Protein AF-A0A2N0P034-F1 (afdb_monomer)

Organism: NCBI:txid588596

pLDDT: mean 77.17, std 16.47, range [42.34, 97.81]

Sequence (76 aa):
MDQLSDNTSLGMPTQTTIKHNRKRKTKILCSECNQRRELLEENHHICGVCYKAKLLYIPSGNKVIDDFIMHTLTSS

Mean predicted aligned error: 14.21 Å

Structure (mmCIF, N/CA/C/O backbone):
data_AF-A0A2N0P034-F1
#
_entry.id   AF-A0A2N0P034-F1
#
loop_
_atom_site.group_PDB
_atom_site.id
_atom_site.type_symbol
_atom_site.label_atom_id
_atom_site.label_alt_id
_atom_site.label_comp_id
_atom_site.label_asym_id
_atom_site.label_entity_id
_atom_site.label_seq_id
_atom_site.pdbx_PDB_ins_code
_atom_site.Cartn_x
_atom_site.Cartn_y
_atom_site.Cartn_z
_atom_site.occupancy
_atom_site.B_iso_or_equiv
_atom_site.auth_seq_id
_atom_site.auth_comp_id
_atom_site.auth_asym_id
_atom_site.auth_atom_id
_atom_site.pdbx_PDB_model_num
ATOM 1 N N . MET A 1 1 ? -2.202 -23.051 84.909 1.00 42.34 1 MET A N 1
ATOM 2 C CA . MET A 1 1 ? -2.371 -23.786 83.636 1.00 42.34 1 MET A CA 1
ATOM 3 C C . MET A 1 1 ? -3.056 -22.825 82.684 1.00 42.34 1 MET A C 1
ATOM 5 O O . MET A 1 1 ? -4.262 -22.909 82.489 1.00 42.34 1 MET A O 1
ATOM 9 N N . ASP A 1 2 ? -2.305 -21.837 82.206 1.00 42.84 2 ASP A N 1
ATOM 10 C CA . ASP A 1 2 ? -2.834 -20.768 81.365 1.00 42.84 2 ASP A CA 1
ATOM 11 C C . ASP A 1 2 ? -2.915 -21.257 79.918 1.00 42.84 2 ASP A C 1
ATOM 13 O O . ASP A 1 2 ? -1.925 -21.715 79.349 1.00 42.84 2 ASP A O 1
ATOM 17 N N . GLN A 1 3 ? -4.120 -21.220 79.347 1.00 46.38 3 GLN A N 1
ATOM 18 C CA . GLN A 1 3 ? -4.359 -21.512 77.937 1.00 46.38 3 GLN A CA 1
ATOM 19 C C . GLN A 1 3 ? -4.133 -20.227 77.137 1.00 46.38 3 G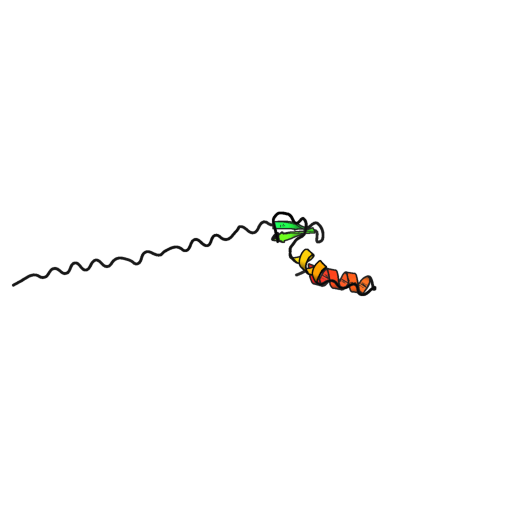LN A C 1
ATOM 21 O O . GLN A 1 3 ? -4.948 -19.308 77.198 1.00 46.38 3 GLN A O 1
ATOM 26 N N . LEU A 1 4 ? -3.033 -20.164 76.387 1.00 46.56 4 LEU A N 1
ATOM 27 C CA . LEU A 1 4 ? -2.811 -19.137 75.372 1.00 46.56 4 LEU A CA 1
ATOM 28 C C . LEU A 1 4 ? -3.403 -19.650 74.051 1.00 46.56 4 LEU A C 1
ATOM 30 O O . LEU A 1 4 ? -2.881 -20.579 73.440 1.00 46.56 4 LEU A O 1
ATOM 34 N N . SER A 1 5 ? -4.553 -19.104 73.662 1.00 55.84 5 SER A N 1
ATOM 35 C CA . SER A 1 5 ? -5.201 -19.388 72.379 1.00 55.84 5 SER A CA 1
ATOM 36 C C . SER A 1 5 ? -4.693 -18.396 71.335 1.00 55.84 5 SER A C 1
ATOM 38 O O . SER A 1 5 ? -5.240 -17.301 71.217 1.00 55.84 5 SER A O 1
ATOM 40 N N . ASP A 1 6 ? -3.691 -18.793 70.552 1.00 53.72 6 ASP A N 1
ATOM 41 C CA . ASP A 1 6 ? -3.191 -18.006 69.423 1.00 53.72 6 ASP A CA 1
ATOM 42 C C . ASP A 1 6 ? -4.035 -18.265 68.167 1.00 53.72 6 ASP A C 1
ATOM 44 O O . ASP A 1 6 ? -3.765 -19.144 67.347 1.00 53.72 6 ASP A O 1
ATOM 48 N N . ASN A 1 7 ? -5.079 -17.465 67.984 1.00 62.91 7 ASN A N 1
ATOM 49 C CA . ASN A 1 7 ? -5.838 -17.367 66.742 1.00 62.91 7 ASN A CA 1
ATOM 50 C C . ASN A 1 7 ? -5.096 -16.474 65.733 1.00 62.91 7 ASN A C 1
ATOM 52 O O . ASN A 1 7 ? -5.512 -15.359 65.418 1.00 62.91 7 ASN A O 1
ATOM 56 N N . THR A 1 8 ? -3.990 -16.994 65.193 1.00 54.72 8 THR A N 1
ATOM 57 C CA . THR A 1 8 ? -3.297 -16.387 64.048 1.00 54.72 8 THR A CA 1
ATOM 58 C C . THR A 1 8 ? -4.180 -16.513 62.805 1.00 54.72 8 THR A C 1
ATOM 60 O O . THR A 1 8 ? -4.231 -17.552 62.149 1.00 54.72 8 THR A O 1
ATOM 63 N N . SER A 1 9 ? -4.913 -15.443 62.495 1.00 61.69 9 SER A N 1
ATOM 64 C CA . SER A 1 9 ? -5.687 -15.311 61.261 1.00 61.69 9 SER A CA 1
ATOM 65 C C . SER A 1 9 ? -4.735 -15.232 60.064 1.00 61.69 9 SER A C 1
ATOM 67 O O . SER A 1 9 ? -4.109 -14.202 59.809 1.00 61.69 9 SER A O 1
ATOM 69 N N . LEU A 1 10 ? -4.603 -16.344 59.337 1.00 53.44 10 LEU A N 1
ATOM 70 C CA . LEU A 1 10 ? -3.896 -16.428 58.060 1.00 53.44 10 LEU A CA 1
ATOM 71 C C . LEU A 1 10 ? -4.721 -15.702 56.989 1.00 53.44 10 LEU A C 1
ATOM 73 O O . LEU A 1 10 ? -5.515 -16.304 56.267 1.00 53.44 10 LEU A O 1
ATOM 77 N N . GLY A 1 11 ? -4.558 -14.381 56.913 1.00 59.75 11 GLY A N 1
ATOM 78 C CA . GLY A 1 11 ? -5.119 -13.571 55.839 1.00 59.75 11 GLY A CA 1
ATOM 79 C C . GLY A 1 11 ? -4.578 -14.043 54.490 1.00 59.75 11 GLY A C 1
ATOM 80 O O . GLY A 1 11 ? -3.387 -13.917 54.212 1.00 59.75 11 GLY A O 1
ATOM 81 N N . MET A 1 12 ? -5.452 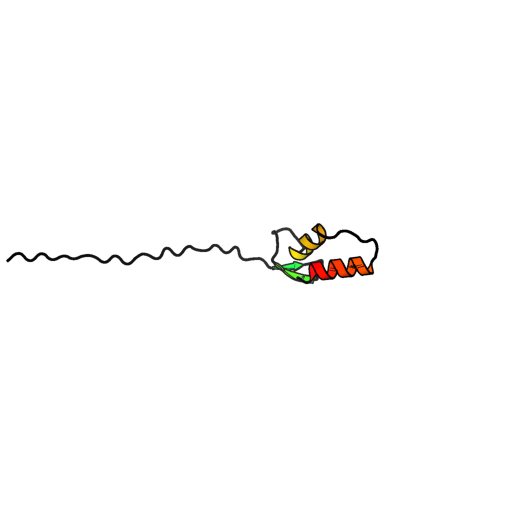-14.601 53.654 1.00 60.84 12 MET A N 1
ATOM 82 C CA . MET A 1 12 ? -5.120 -14.959 52.276 1.00 60.84 12 MET A CA 1
ATOM 83 C C . MET A 1 12 ? -4.654 -13.710 51.509 1.00 60.84 12 MET A C 1
ATOM 85 O O . MET A 1 12 ? -5.312 -12.670 51.601 1.00 60.84 12 MET A O 1
ATOM 89 N N . PRO A 1 13 ? -3.564 -13.781 50.725 1.00 57.88 13 PRO A N 1
ATOM 90 C CA . PRO A 1 13 ? -3.135 -12.656 49.910 1.00 57.88 13 PRO A CA 1
ATOM 91 C C . PRO A 1 13 ? -4.192 -12.361 48.842 1.00 57.88 13 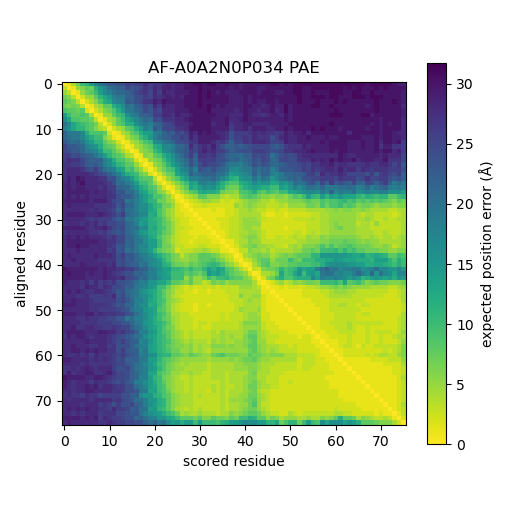PRO A C 1
ATOM 93 O O . PRO A 1 13 ? -4.481 -13.185 47.971 1.00 57.88 13 PRO A O 1
ATOM 96 N N . THR A 1 14 ? -4.775 -11.168 48.907 1.00 56.47 14 THR A N 1
ATOM 97 C CA . THR A 1 14 ? -5.704 -10.660 47.899 1.00 56.47 14 THR A CA 1
ATOM 98 C C . THR A 1 14 ? -4.952 -10.497 46.578 1.00 56.47 14 THR A C 1
ATOM 100 O O . THR A 1 14 ? -4.096 -9.622 46.456 1.00 56.47 14 THR A O 1
ATOM 103 N N . GLN A 1 15 ? -5.249 -11.329 45.574 1.00 62.25 15 GLN A N 1
ATOM 104 C CA . GLN A 1 15 ? -4.731 -11.115 44.221 1.00 62.25 15 GLN A CA 1
ATOM 105 C C . GLN A 1 15 ? -5.340 -9.831 43.654 1.00 62.25 15 GLN A C 1
ATOM 107 O O . GLN A 1 15 ? -6.500 -9.794 43.243 1.00 62.25 15 GLN A O 1
ATOM 112 N N . THR A 1 16 ? -4.550 -8.763 43.603 1.00 58.22 16 THR A N 1
ATOM 113 C CA . THR A 1 16 ? -4.855 -7.592 42.786 1.00 58.22 16 THR A CA 1
ATOM 114 C C . THR A 1 16 ? -4.748 -7.997 41.320 1.00 58.22 16 THR A C 1
ATOM 116 O O . THR A 1 16 ? -3.672 -8.028 40.727 1.00 58.22 16 THR A O 1
ATOM 119 N N . THR A 1 17 ? -5.881 -8.323 40.701 1.00 59.09 17 THR A N 1
ATOM 120 C CA . THR A 1 17 ? -5.953 -8.465 39.246 1.00 59.09 17 THR A CA 1
ATOM 121 C C . THR A 1 17 ? -5.646 -7.110 38.616 1.00 59.09 17 THR A C 1
ATOM 123 O O . THR A 1 17 ? -6.503 -6.224 38.584 1.00 59.09 17 THR A O 1
ATOM 126 N N . ILE A 1 18 ? -4.421 -6.939 38.116 1.00 62.12 18 ILE A N 1
ATOM 127 C CA . ILE A 1 18 ? -4.063 -5.830 37.233 1.00 62.12 18 ILE A CA 1
ATOM 128 C C . ILE A 1 18 ? -4.941 -5.985 35.989 1.00 62.12 18 ILE A C 1
ATOM 130 O O . ILE A 1 18 ? -4.698 -6.837 35.134 1.00 62.12 18 ILE A O 1
ATOM 134 N N . LYS A 1 19 ? -6.020 -5.199 35.899 1.00 56.97 19 LYS A N 1
ATOM 135 C CA . LYS A 1 19 ? -6.849 -5.134 34.694 1.00 56.97 19 LYS A CA 1
ATOM 136 C C . LYS A 1 19 ? -5.995 -4.536 33.582 1.00 56.97 19 LYS A C 1
ATOM 138 O O . LYS A 1 19 ? -5.866 -3.320 33.466 1.00 56.97 19 LYS A O 1
ATOM 143 N N . HIS A 1 20 ? -5.394 -5.389 32.760 1.00 60.00 20 HIS A N 1
ATOM 144 C CA . HIS A 1 20 ? -4.782 -4.953 31.516 1.00 60.00 20 HIS A CA 1
ATOM 145 C C . HIS A 1 20 ? -5.895 -4.396 30.622 1.00 60.00 20 HIS A C 1
ATOM 147 O O . HIS A 1 20 ? -6.616 -5.152 29.971 1.00 60.00 20 HIS A O 1
ATOM 153 N N . ASN A 1 21 ? -6.041 -3.070 30.588 1.00 56.50 21 ASN A N 1
ATOM 154 C CA . ASN A 1 21 ? -6.852 -2.366 29.599 1.00 56.50 21 ASN A CA 1
ATOM 155 C C . ASN A 1 21 ? -6.191 -2.538 28.223 1.00 56.50 21 ASN A C 1
ATOM 157 O O . ASN A 1 21 ? -5.538 -1.633 27.705 1.00 56.50 21 ASN A O 1
ATOM 161 N N . ARG A 1 22 ? -6.298 -3.733 27.632 1.00 60.44 22 ARG A N 1
ATOM 162 C CA . ARG A 1 22 ? -5.911 -3.958 26.240 1.00 60.44 22 ARG A CA 1
ATOM 163 C C . ARG A 1 22 ? -6.878 -3.140 25.396 1.00 60.44 22 ARG A C 1
ATOM 165 O O . ARG A 1 22 ? -8.019 -3.557 25.205 1.00 60.44 22 ARG A O 1
ATOM 172 N N . LYS A 1 23 ? -6.439 -1.970 24.917 1.00 62.41 23 LYS A N 1
ATOM 173 C CA . LYS A 1 23 ? -7.156 -1.230 23.872 1.00 62.41 23 LYS A CA 1
ATOM 174 C C . LYS A 1 23 ? -7.475 -2.238 22.765 1.00 62.41 23 LYS A C 1
ATOM 176 O O . LYS A 1 23 ? -6.558 -2.864 22.228 1.00 62.41 23 LYS A O 1
ATOM 181 N N . ARG A 1 24 ? -8.765 -2.485 22.500 1.00 64.19 24 ARG A N 1
ATOM 182 C CA . ARG A 1 24 ? -9.179 -3.379 21.413 1.00 64.19 24 ARG A CA 1
ATOM 183 C C . ARG A 1 24 ? -8.586 -2.810 20.134 1.00 64.19 24 ARG A C 1
ATOM 185 O O . ARG A 1 24 ? -8.879 -1.679 19.771 1.00 64.19 24 ARG A O 1
ATOM 192 N N . LYS A 1 25 ? -7.723 -3.582 19.485 1.00 70.75 25 LYS A N 1
ATOM 193 C CA . LYS A 1 25 ? -7.112 -3.164 18.233 1.00 70.75 25 LYS A CA 1
ATOM 194 C C . LYS A 1 25 ? -8.160 -3.258 17.129 1.00 70.75 25 LYS A C 1
ATOM 196 O O . LYS A 1 25 ? -8.542 -4.355 16.719 1.00 70.75 25 LYS A O 1
ATOM 201 N N . THR A 1 26 ? -8.671 -2.111 16.701 1.00 78.06 26 THR A N 1
ATOM 202 C CA . THR A 1 26 ? -9.633 -2.010 15.602 1.00 78.06 26 THR A CA 1
ATOM 203 C C . THR A 1 26 ? -8.958 -2.450 14.306 1.00 78.06 26 THR A C 1
ATOM 205 O O . THR A 1 26 ? -7.843 -2.024 14.007 1.00 78.06 26 THR A O 1
ATOM 208 N N . LYS A 1 27 ? -9.609 -3.335 13.543 1.00 83.62 27 LYS A N 1
ATOM 209 C CA . LYS A 1 27 ? -9.138 -3.743 12.214 1.00 83.62 27 LYS A CA 1
ATOM 210 C C . LYS A 1 27 ? -9.889 -2.962 11.144 1.00 83.62 27 LYS A C 1
ATOM 212 O O . LYS A 1 27 ? -11.109 -2.848 11.229 1.00 83.62 27 LYS A O 1
ATOM 217 N N . ILE A 1 28 ? -9.176 -2.505 10.124 1.00 86.50 28 ILE A N 1
ATOM 218 C CA . ILE A 1 28 ? -9.743 -1.840 8.948 1.00 86.50 28 ILE A CA 1
ATOM 219 C C . ILE A 1 28 ? -9.408 -2.594 7.671 1.00 86.50 28 ILE A C 1
ATOM 221 O O . ILE A 1 28 ? -8.388 -3.279 7.598 1.00 86.50 28 ILE A O 1
ATOM 225 N N . LEU A 1 29 ? -10.264 -2.451 6.660 1.00 89.31 29 LEU A N 1
ATOM 226 C CA . LEU A 1 29 ? -9.903 -2.776 5.287 1.00 89.31 29 LEU A CA 1
ATOM 227 C C . LEU A 1 29 ? -9.018 -1.646 4.757 1.00 89.31 29 LEU A C 1
ATOM 229 O O . LEU A 1 29 ? -9.468 -0.509 4.656 1.00 89.31 29 LEU A O 1
ATOM 233 N N . CYS A 1 30 ? -7.758 -1.949 4.465 1.00 88.56 30 CYS A N 1
ATOM 234 C CA . CYS A 1 30 ? -6.829 -0.961 3.934 1.00 88.56 30 CYS A CA 1
ATOM 235 C C . CYS A 1 30 ? -7.117 -0.691 2.454 1.00 88.56 30 CYS A C 1
ATOM 237 O O . CYS A 1 30 ? -7.156 -1.637 1.675 1.00 88.56 30 CYS A O 1
ATOM 239 N N . SER A 1 31 ? -7.232 0.577 2.056 1.00 88.81 31 SER A N 1
ATOM 240 C CA . SER A 1 31 ? -7.485 0.962 0.656 1.00 88.81 31 SER A CA 1
ATOM 241 C C . SER A 1 31 ? -6.316 0.700 -0.305 1.00 88.81 31 SER A C 1
ATOM 243 O O . SER A 1 31 ? -6.511 0.712 -1.512 1.00 88.81 31 SER A O 1
ATOM 245 N N . GLU A 1 32 ? -5.105 0.489 0.216 1.00 88.06 32 GLU A N 1
ATOM 246 C CA . GLU A 1 32 ? -3.884 0.298 -0.584 1.00 88.06 32 GLU A CA 1
ATOM 247 C C . GLU A 1 32 ? -3.631 -1.185 -0.874 1.00 88.06 32 GLU A C 1
ATOM 249 O O . GLU A 1 32 ? -3.508 -1.594 -2.022 1.00 88.06 32 GLU A O 1
ATOM 254 N N . CYS A 1 33 ? -3.579 -2.019 0.172 1.00 88.88 33 CYS A N 1
ATOM 255 C CA . CYS A 1 33 ? -3.307 -3.451 0.021 1.00 88.88 33 CYS A CA 1
ATOM 256 C C . CYS A 1 33 ? -4.570 -4.320 0.005 1.00 88.88 33 CYS A C 1
ATOM 258 O O . CYS A 1 33 ? -4.462 -5.534 -0.151 1.00 88.88 33 CYS A O 1
ATOM 260 N N . ASN A 1 34 ? -5.758 -3.735 0.201 1.00 89.56 34 ASN A N 1
ATOM 261 C CA . ASN A 1 34 ? -7.044 -4.439 0.275 1.00 89.56 34 ASN A CA 1
ATOM 262 C C . ASN A 1 34 ? -7.085 -5.574 1.317 1.00 89.56 34 ASN A C 1
ATOM 264 O O . ASN A 1 34 ? -7.893 -6.497 1.226 1.00 89.56 34 ASN A O 1
ATOM 268 N N . GLN A 1 35 ? -6.237 -5.499 2.348 1.00 88.38 35 GLN A N 1
ATOM 269 C CA . GLN A 1 35 ? -6.191 -6.467 3.444 1.00 88.38 35 GLN A CA 1
ATOM 270 C C . GLN A 1 35 ? -6.803 -5.896 4.725 1.00 88.38 35 GLN A C 1
ATOM 272 O O . GLN A 1 35 ? -6.705 -4.699 5.010 1.00 88.38 35 GLN A O 1
ATOM 277 N N . ARG A 1 36 ? -7.403 -6.776 5.538 1.00 89.12 36 ARG A N 1
ATOM 278 C CA . ARG A 1 36 ? -7.894 -6.429 6.878 1.00 89.12 36 ARG A CA 1
ATOM 279 C C . ARG A 1 36 ? -6.749 -6.434 7.887 1.00 89.12 36 ARG A C 1
ATOM 281 O O . ARG A 1 36 ? -6.282 -7.502 8.280 1.00 89.12 36 ARG A O 1
ATOM 288 N N . ARG A 1 37 ? -6.322 -5.257 8.340 1.00 87.31 37 ARG A N 1
ATOM 289 C CA . ARG A 1 37 ? -5.158 -5.077 9.227 1.00 87.31 37 ARG A CA 1
ATOM 290 C C . ARG A 1 37 ? -5.481 -4.169 10.405 1.00 87.31 37 ARG A C 1
ATOM 292 O O . ARG A 1 37 ? -6.480 -3.456 10.387 1.00 87.31 37 ARG A O 1
ATOM 299 N N . GLU A 1 38 ? -4.651 -4.232 11.443 1.00 82.38 38 GLU A N 1
ATOM 300 C CA . GLU A 1 38 ? -4.776 -3.342 12.599 1.00 82.38 38 GLU A CA 1
ATOM 301 C C . GLU A 1 38 ? -4.602 -1.882 12.168 1.00 82.38 38 GLU A C 1
ATOM 303 O O . GLU A 1 38 ? -3.692 -1.534 11.406 1.00 82.38 38 GLU A O 1
ATOM 308 N N . LEU A 1 39 ? -5.514 -1.047 12.651 1.00 75.25 39 LEU A N 1
ATOM 309 C CA . LEU A 1 39 ? -5.476 0.388 12.473 1.00 75.25 39 LEU A CA 1
ATOM 310 C C . LEU A 1 39 ? -4.334 0.968 13.314 1.00 75.25 39 LEU A C 1
ATOM 312 O O . LEU A 1 39 ? -4.194 0.623 14.487 1.00 75.25 39 LEU A O 1
ATOM 316 N N . LEU A 1 40 ? -3.530 1.846 12.712 1.00 69.44 40 LEU A N 1
ATOM 317 C CA . LEU A 1 40 ? -2.490 2.565 13.447 1.00 69.44 40 LEU A CA 1
ATOM 318 C C . LEU A 1 40 ? -3.110 3.652 14.343 1.00 69.44 40 LEU A C 1
ATOM 320 O O . LEU A 1 40 ? -2.736 3.768 15.503 1.00 69.44 40 LEU A O 1
ATOM 324 N N . GLU A 1 41 ? -4.093 4.388 13.815 1.00 67.00 41 GLU A N 1
ATOM 325 C CA . GLU A 1 41 ? -4.821 5.475 14.482 1.00 67.00 41 GLU A CA 1
ATOM 326 C C . GLU A 1 41 ? -6.196 5.691 13.830 1.00 67.00 41 GLU A C 1
ATOM 328 O O . GLU A 1 41 ? -6.337 5.454 12.630 1.00 67.00 41 GLU A O 1
ATOM 333 N N . GLU A 1 42 ? -7.173 6.181 14.605 1.00 59.66 42 GLU A N 1
ATOM 334 C CA . GLU A 1 42 ? -8.621 6.246 14.295 1.00 59.66 42 GLU A CA 1
ATOM 335 C C . GLU A 1 42 ? -9.012 6.930 12.967 1.00 59.66 42 GLU A C 1
ATOM 337 O O . GLU A 1 42 ? -10.117 6.706 12.484 1.00 59.66 42 GLU A O 1
ATOM 342 N N . ASN A 1 43 ? -8.100 7.656 12.310 1.00 61.88 43 ASN A N 1
ATOM 343 C CA . ASN A 1 43 ? -8.385 8.452 11.107 1.00 61.88 43 ASN A CA 1
ATOM 344 C C . ASN A 1 43 ? -7.711 7.957 9.814 1.00 61.88 43 ASN A C 1
ATOM 346 O O . ASN A 1 43 ? -7.807 8.611 8.773 1.00 61.88 43 ASN A O 1
ATOM 350 N N . HIS A 1 44 ? -7.016 6.818 9.839 1.00 67.06 44 HIS A N 1
ATOM 351 C CA . HIS A 1 44 ? -6.285 6.337 8.665 1.00 67.06 44 HIS A CA 1
ATOM 352 C C . HIS A 1 44 ? -7.106 5.329 7.850 1.00 67.06 44 HIS A C 1
ATOM 354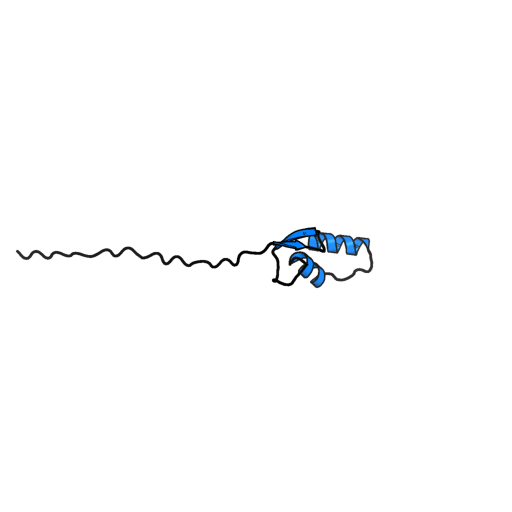 O O . HIS A 1 44 ? -7.489 4.280 8.347 1.00 67.06 44 HIS A O 1
ATOM 360 N N . HIS A 1 45 ? -7.298 5.601 6.555 1.00 80.38 45 HIS A N 1
ATOM 361 C CA . HIS A 1 45 ? -7.838 4.633 5.580 1.00 80.38 45 HIS A CA 1
ATOM 362 C C . HIS A 1 45 ? -6.794 3.563 5.183 1.00 80.38 45 HIS A C 1
ATOM 364 O O . HIS A 1 45 ? -7.082 2.598 4.469 1.00 80.38 45 HIS A O 1
ATOM 370 N N . ILE A 1 46 ? -5.556 3.737 5.656 1.00 87.19 46 ILE A N 1
ATOM 371 C CA . ILE A 1 46 ? -4.408 2.880 5.384 1.00 87.19 46 ILE A CA 1
ATOM 372 C C . ILE A 1 46 ? -3.961 2.157 6.654 1.00 87.19 46 ILE A C 1
ATOM 374 O O . ILE A 1 46 ? -4.006 2.704 7.755 1.00 87.19 46 ILE A O 1
ATOM 378 N N . CYS A 1 47 ? -3.516 0.910 6.511 1.00 88.62 47 CYS A N 1
ATOM 379 C CA . CYS A 1 47 ? -2.978 0.157 7.638 1.00 88.62 47 CYS A CA 1
ATOM 380 C C . CYS A 1 47 ? -1.569 0.632 8.022 1.00 88.62 47 CYS A C 1
ATOM 382 O O . CYS A 1 47 ? -0.851 1.222 7.211 1.00 88.62 47 CYS A O 1
ATOM 384 N N . GLY A 1 48 ? -1.134 0.294 9.240 1.00 86.31 48 GLY A N 1
ATOM 385 C CA . GLY A 1 48 ? 0.204 0.651 9.723 1.00 86.31 48 GLY A CA 1
ATOM 386 C C . GLY A 1 48 ? 1.354 0.099 8.868 1.00 86.31 48 GLY A C 1
ATOM 387 O O . GLY A 1 48 ? 2.409 0.721 8.802 1.00 86.31 48 GLY A O 1
ATOM 388 N N . VAL A 1 49 ? 1.153 -1.031 8.179 1.00 89.44 49 VAL A N 1
ATOM 389 C CA . VAL A 1 49 ? 2.163 -1.613 7.276 1.00 89.44 49 VAL A CA 1
ATOM 390 C C . VAL A 1 49 ? 2.312 -0.779 6.004 1.00 89.44 49 VAL A C 1
ATOM 392 O O . VAL A 1 49 ? 3.423 -0.376 5.682 1.00 89.44 49 VAL A O 1
ATOM 395 N N . CYS A 1 50 ? 1.213 -0.424 5.330 1.00 89.94 50 CYS A N 1
ATOM 396 C CA . CYS A 1 50 ? 1.261 0.456 4.157 1.00 89.94 50 CYS A CA 1
ATOM 397 C C . CYS A 1 50 ? 1.797 1.853 4.500 1.00 89.94 50 CYS A C 1
ATOM 399 O O . CYS A 1 50 ? 2.542 2.428 3.711 1.00 89.94 50 CYS A O 1
ATOM 401 N N . TYR A 1 51 ? 1.471 2.387 5.683 1.00 90.00 51 TYR A N 1
ATOM 402 C CA . TYR A 1 51 ? 2.048 3.648 6.156 1.00 90.00 51 TYR A CA 1
ATOM 403 C C . TYR A 1 51 ? 3.577 3.561 6.290 1.00 90.00 51 TYR A C 1
ATOM 405 O O . TYR A 1 51 ? 4.296 4.391 5.739 1.00 90.00 51 TYR A O 1
ATOM 413 N N . LYS A 1 52 ? 4.089 2.512 6.951 1.00 89.88 52 LYS A N 1
ATOM 414 C CA . LYS A 1 52 ? 5.537 2.269 7.068 1.00 89.88 52 LYS A CA 1
ATOM 415 C C . LYS A 1 52 ? 6.200 2.035 5.713 1.00 89.88 52 LYS A C 1
ATOM 417 O O . LYS A 1 52 ? 7.280 2.563 5.485 1.00 89.88 52 LYS A O 1
ATOM 422 N N . ALA A 1 53 ? 5.554 1.293 4.815 1.00 91.44 53 ALA A N 1
ATOM 423 C CA . ALA A 1 53 ? 6.054 1.067 3.464 1.00 91.44 53 ALA A CA 1
ATOM 424 C C . ALA A 1 53 ? 6.260 2.394 2.721 1.00 91.44 53 ALA A C 1
ATOM 426 O O . ALA A 1 53 ? 7.333 2.613 2.174 1.00 91.44 53 ALA A O 1
ATOM 427 N N 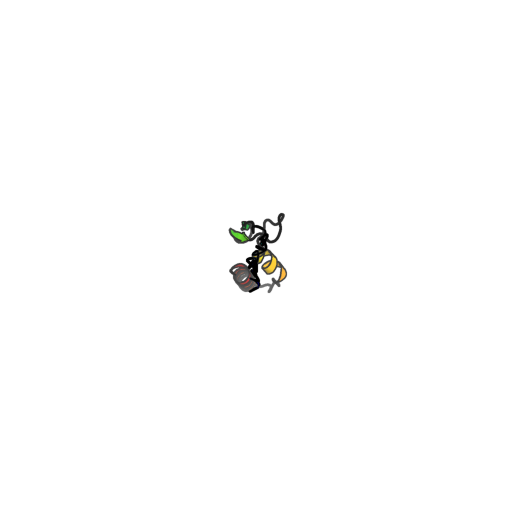. LYS A 1 54 ? 5.290 3.319 2.787 1.00 89.31 54 LYS A N 1
ATOM 428 C CA . LYS A 1 54 ? 5.414 4.659 2.187 1.00 89.31 54 LYS A CA 1
ATOM 429 C C . LYS A 1 54 ? 6.544 5.491 2.799 1.00 89.31 54 LYS A C 1
ATOM 431 O O . LYS A 1 54 ? 7.192 6.227 2.069 1.00 89.31 54 LYS A O 1
ATOM 436 N N . LEU A 1 55 ? 6.789 5.372 4.106 1.00 90.62 55 LEU A N 1
ATOM 437 C CA . LEU A 1 55 ? 7.901 6.065 4.770 1.00 90.62 55 LEU A CA 1
ATOM 438 C C . LEU A 1 55 ? 9.278 5.512 4.374 1.00 90.62 55 LEU A C 1
ATOM 440 O O . LEU A 1 55 ? 10.240 6.269 4.318 1.00 90.62 55 LEU A O 1
ATOM 444 N N . LEU A 1 56 ? 9.380 4.200 4.144 1.00 91.31 56 LEU A N 1
ATOM 445 C CA . LEU A 1 56 ? 10.634 3.527 3.783 1.00 91.31 56 LEU A CA 1
ATOM 446 C C . LEU A 1 56 ? 10.904 3.523 2.274 1.00 91.31 56 LEU A C 1
ATOM 448 O O . LEU A 1 56 ? 12.030 3.265 1.855 1.00 91.31 56 LEU A O 1
ATOM 452 N N . TYR A 1 57 ? 9.877 3.754 1.461 1.00 93.56 57 TYR A N 1
ATOM 453 C CA . TYR A 1 57 ? 9.972 3.687 0.014 1.00 93.56 57 TYR A CA 1
ATOM 454 C C . TYR A 1 57 ? 10.818 4.835 -0.544 1.00 93.56 57 TYR A C 1
ATOM 456 O O . TYR A 1 57 ? 10.507 6.011 -0.361 1.00 93.56 57 TYR A O 1
ATOM 464 N N . ILE A 1 58 ? 11.863 4.467 -1.282 1.00 95.12 58 ILE A N 1
ATOM 465 C CA . ILE A 1 58 ? 12.700 5.379 -2.058 1.00 95.12 58 ILE A CA 1
ATOM 466 C C . ILE A 1 58 ? 12.573 4.945 -3.524 1.00 95.12 58 ILE A C 1
ATOM 468 O O . ILE A 1 58 ? 12.918 3.799 -3.821 1.00 95.12 58 ILE A O 1
ATOM 472 N N . PRO A 1 59 ? 12.084 5.812 -4.432 1.00 94.62 59 PRO A N 1
ATOM 473 C CA . PRO A 1 59 ? 11.937 5.462 -5.840 1.00 94.62 59 PRO A CA 1
ATOM 474 C C . PRO A 1 59 ? 13.282 5.099 -6.467 1.00 94.62 59 PRO A C 1
ATOM 476 O O . PRO A 1 59 ? 14.237 5.875 -6.398 1.00 94.62 59 PRO A O 1
ATOM 479 N N . SER A 1 60 ? 13.343 3.948 -7.126 1.00 95.44 60 SER A N 1
ATOM 480 C CA . SER A 1 60 ? 14.509 3.509 -7.892 1.00 95.44 60 SER A CA 1
ATOM 481 C C . SER A 1 60 ? 14.524 4.102 -9.304 1.00 95.44 60 SER A C 1
ATOM 483 O O . SER A 1 60 ? 15.564 4.072 -9.963 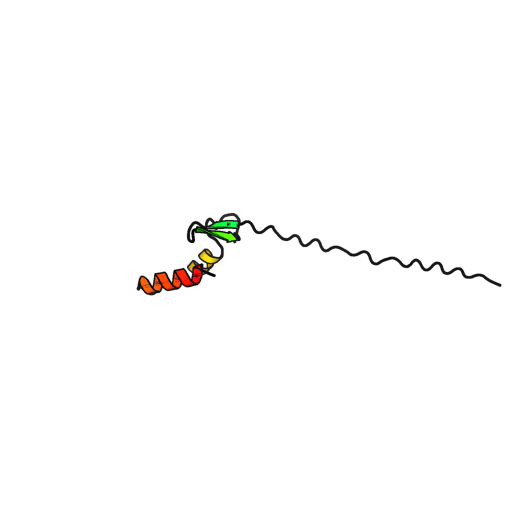1.00 95.44 60 SER A O 1
ATOM 485 N N . GLY A 1 61 ? 13.374 4.567 -9.804 1.00 95.50 61 GLY A N 1
ATOM 486 C CA . GLY A 1 61 ? 13.203 4.983 -11.199 1.00 95.50 61 GLY A CA 1
ATOM 487 C C . GLY A 1 61 ? 13.001 3.813 -12.170 1.00 95.50 61 GLY A C 1
ATOM 488 O O . GLY A 1 61 ? 12.919 4.029 -13.378 1.00 95.50 61 GLY A O 1
ATOM 489 N N . ASN A 1 62 ? 12.899 2.579 -11.666 1.00 97.81 62 ASN A N 1
ATOM 490 C CA . ASN A 1 62 ? 12.568 1.394 -12.446 1.00 97.81 62 ASN A CA 1
ATOM 491 C C . ASN A 1 62 ? 11.295 0.761 -11.888 1.00 97.81 62 ASN A C 1
ATOM 493 O O . ASN A 1 62 ? 11.300 0.209 -10.792 1.00 97.81 62 ASN A O 1
ATOM 497 N N . LYS A 1 63 ? 10.233 0.749 -12.700 1.00 96.19 63 LYS A N 1
ATOM 498 C CA . LYS A 1 63 ? 8.918 0.246 -12.292 1.00 96.19 63 LYS A CA 1
ATOM 499 C C . LYS A 1 63 ? 8.953 -1.180 -11.732 1.00 96.19 63 LYS A C 1
ATOM 501 O O . LYS A 1 63 ? 8.263 -1.459 -10.764 1.00 96.19 63 LYS A O 1
ATOM 506 N N . VAL A 1 64 ? 9.738 -2.083 -12.321 1.00 97.38 64 VAL A N 1
ATOM 507 C CA . VAL A 1 64 ? 9.799 -3.486 -11.873 1.00 97.38 64 VAL A CA 1
ATOM 508 C C . VAL A 1 64 ? 10.433 -3.582 -10.486 1.00 97.38 64 VAL A C 1
ATOM 510 O O . VAL A 1 64 ? 9.956 -4.333 -9.638 1.00 97.38 64 VAL A O 1
ATOM 513 N N . ILE A 1 65 ? 11.489 -2.802 -10.249 1.00 96.75 65 ILE A N 1
ATOM 514 C CA . ILE A 1 65 ? 12.160 -2.737 -8.947 1.00 96.75 65 ILE A CA 1
ATOM 515 C C . ILE A 1 65 ? 11.241 -2.067 -7.921 1.00 96.75 65 ILE A C 1
ATOM 517 O O . ILE A 1 65 ? 11.072 -2.591 -6.823 1.00 96.75 65 ILE A O 1
ATOM 521 N N . ASP A 1 66 ? 10.603 -0.959 -8.293 1.00 95.06 66 ASP A N 1
ATOM 522 C CA . ASP A 1 66 ? 9.679 -0.214 -7.437 1.00 95.06 66 ASP A CA 1
ATOM 523 C C . ASP A 1 66 ? 8.473 -1.075 -7.017 1.00 95.06 66 ASP A C 1
ATOM 525 O O . ASP A 1 66 ? 8.136 -1.137 -5.830 1.00 95.06 66 ASP A O 1
ATOM 529 N N . ASP A 1 67 ? 7.876 -1.813 -7.959 1.00 93.75 67 ASP A N 1
ATOM 530 C CA . ASP A 1 67 ? 6.780 -2.751 -7.695 1.00 93.75 67 ASP A CA 1
ATOM 531 C C . ASP A 1 67 ? 7.231 -3.872 -6.742 1.00 93.75 6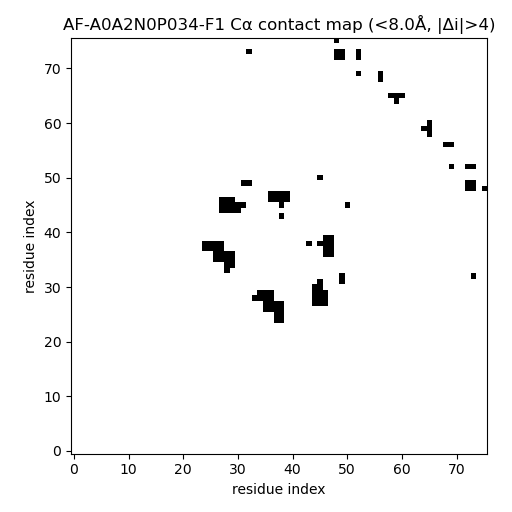7 ASP A C 1
ATOM 533 O O . ASP A 1 67 ? 6.514 -4.218 -5.799 1.00 93.75 67 ASP A O 1
ATOM 537 N N . PHE A 1 68 ? 8.435 -4.420 -6.945 1.00 94.62 68 PHE A N 1
ATOM 538 C CA . PHE A 1 68 ? 8.996 -5.464 -6.085 1.00 94.62 68 PHE A CA 1
ATOM 539 C C . PHE A 1 68 ? 9.259 -4.965 -4.657 1.00 94.62 68 PHE A C 1
ATOM 541 O O . PHE A 1 68 ? 8.897 -5.642 -3.689 1.00 94.62 68 PHE A O 1
ATOM 548 N N . ILE A 1 69 ? 9.844 -3.773 -4.505 1.00 94.12 69 ILE A N 1
ATOM 549 C CA . ILE A 1 69 ? 10.079 -3.139 -3.200 1.00 94.12 69 ILE A CA 1
ATOM 550 C C . ILE A 1 69 ? 8.746 -2.921 -2.486 1.00 94.12 69 ILE A C 1
ATOM 552 O O . ILE A 1 69 ? 8.590 -3.331 -1.334 1.00 94.12 69 ILE A O 1
ATOM 556 N N . MET A 1 70 ? 7.762 -2.325 -3.165 1.00 92.25 70 MET A N 1
ATOM 557 C CA . MET A 1 70 ? 6.455 -2.041 -2.572 1.00 92.25 70 MET A CA 1
ATOM 558 C C . MET A 1 70 ? 5.739 -3.327 -2.152 1.00 92.25 70 MET A C 1
ATOM 560 O O . MET A 1 70 ? 5.198 -3.408 -1.044 1.00 92.25 70 MET A O 1
ATOM 564 N N . HIS A 1 71 ? 5.773 -4.357 -3.000 1.00 91.19 71 HIS A N 1
ATOM 565 C CA . HIS A 1 71 ? 5.205 -5.661 -2.679 1.00 91.19 71 HIS A CA 1
ATOM 566 C C . HIS A 1 71 ? 5.870 -6.273 -1.443 1.00 91.19 71 HIS A C 1
ATOM 568 O O . HIS A 1 71 ? 5.179 -6.726 -0.532 1.00 91.19 71 HIS A O 1
ATOM 574 N N . THR A 1 72 ? 7.200 -6.220 -1.363 1.00 92.50 72 THR A N 1
ATOM 575 C CA . THR A 1 72 ? 7.973 -6.755 -0.232 1.00 92.50 72 THR A CA 1
ATOM 576 C C . THR A 1 72 ? 7.671 -6.008 1.072 1.00 92.50 72 THR A C 1
ATOM 578 O O . THR A 1 72 ? 7.470 -6.627 2.113 1.00 92.50 72 THR A O 1
ATOM 581 N N . LEU A 1 73 ? 7.570 -4.676 1.035 1.00 91.69 73 LEU A N 1
ATOM 582 C CA . LEU A 1 73 ? 7.274 -3.865 2.224 1.00 91.69 73 LEU A CA 1
ATOM 583 C C . LEU A 1 73 ? 5.836 -4.058 2.736 1.00 91.69 73 LEU A C 1
ATOM 585 O O . LEU A 1 73 ? 5.587 -3.940 3.937 1.00 91.69 73 LEU A O 1
ATOM 589 N N . THR A 1 74 ? 4.885 -4.355 1.847 1.00 89.94 74 THR A N 1
ATOM 590 C CA . THR A 1 74 ? 3.451 -4.449 2.184 1.00 89.94 74 THR A CA 1
ATOM 591 C C . THR A 1 74 ? 2.946 -5.867 2.468 1.00 89.94 74 THR A C 1
ATOM 593 O O . THR A 1 74 ? 1.817 -6.020 2.940 1.00 89.94 74 THR A O 1
ATOM 596 N N . SER A 1 75 ? 3.762 -6.897 2.232 1.00 83.31 75 SER A N 1
ATOM 597 C CA . SER A 1 75 ? 3.409 -8.312 2.440 1.00 83.31 75 SER A CA 1
ATOM 598 C C . SER A 1 75 ? 3.668 -8.838 3.862 1.00 83.31 75 SER A C 1
ATOM 600 O O . SER A 1 75 ? 3.210 -9.935 4.179 1.00 83.31 75 SER A O 1
ATOM 602 N N . SER A 1 76 ? 4.333 -8.054 4.723 1.00 62.62 76 SER A N 1
ATOM 603 C CA . SER A 1 76 ? 4.621 -8.385 6.137 1.00 62.62 76 SER A CA 1
ATOM 604 C C . SER A 1 76 ? 3.421 -8.320 7.074 1.00 62.62 76 SER A C 1
ATOM 606 O O . SER A 1 76 ? 2.440 -7.625 6.731 1.00 62.62 76 SER A O 1
#

Radius of gyration: 27.92 Å; Cα contacts (8 Å, |Δi|>4): 59; chains: 1; bou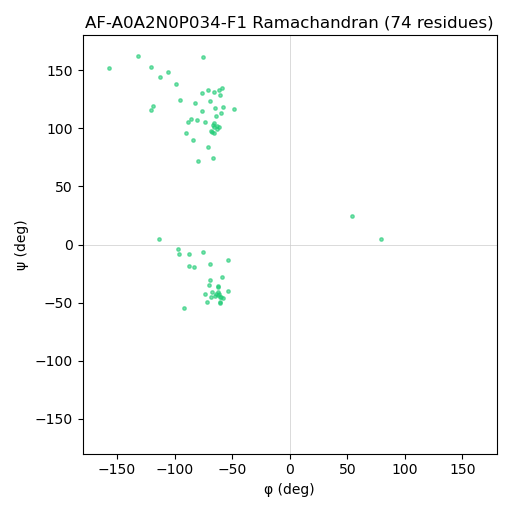nding box: 24×32×96 Å

Foldseek 3Di:
DDDDDDPPPPDDDDPPPPPPPPPPFDWAQAPPPRDTEGDPDPPDSHRPQLVVLVVPQDDPVDPVVSVVSSCVSNVD

Secondary structure (DSSP, 8-state):
--------------------------EEE-TTT--EEE-SSTT-SS-HHHHHHHHH----S-HHHHHHHHHHHH--

Solvent-accessible surface area (backbone atoms only — not comparable to full-atom values): 5104 Å² total; per-residue (Å²): 138,84,83,82,82,83,81,76,79,81,74,73,81,78,81,78,76,78,78,76,81,70,75,79,77,53,68,39,70,14,77,83,79,71,44,80,33,55,51,71,52,102,86,58,63,47,24,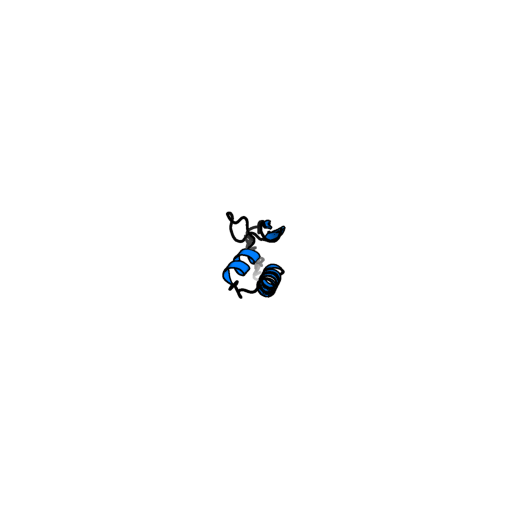47,49,55,53,50,32,62,73,69,60,72,88,74,89,40,69,72,60,43,51,50,52,53,50,61,47,55,70,111